Protein AF-A0A7C9DWD4-F1 (afdb_monomer_lite)

Secondary structure (DSSP, 8-state):
---------TT-----HHHHHHHHTT-S---EEE-HHHHHH-EETTEEEEEETTEEEE-GGGTTT-TT-HHHHHHHTTSB-HHHHHHHT--HHHHHHHHHTEEEEE-TTTS---------------TT---HHHHHHHHHHHHHHHHHHHHHHHHHHHT--

Sequence (161 aa):
FFKAKRWDLTTQKRWDLNLIFVRFNQMGSEKKVFTLAEVSEHNSSKDCWLVISGKVYNVTKFLEDHPGGDEVLLSATGKDATDDFEDVGHSSTARAMMDEMYVGDIDTGTIPAKKEYKPPQQPHYNQDKTPEFIIKVLQFLVPLLILGLAVGVRFYTKKSE

InterPro domains:
  IPR001199 Cytochrome b5-like heme/steroid binding domain [PF00173] (35-106)
  IPR001199 Cytochrome b5-like heme/steroid binding domain [PR00363] (56-66)
  IPR001199 Cytochrome b5-like heme/steroid binding domain [PR00363] (66-80)
  IPR001199 Cytochrome b5-like heme/steroid binding domain [PR00363] (81-88)
  IPR001199 Cytochrome b5-like heme/steroid binding domain [PR00363] (94-106)
  IPR001199 Cytochrome b5-like heme/steroid binding domain [PS50255] (31-107)
  IPR001199 Cytochrome b5-like heme/steroid binding domain [SM01117] (34-107)
  IPR018506 Cytochrome b5, heme-binding site [PS00191] (62-69)
  IPR036400 Cytochrome b5-like heme/steroid binding domain superfamily [G3DSA:3.10.120.10] (24-110)
  IPR036400 Cytochrome b5-like heme/steroid binding domain superfamily [SSF55856] (29-114)
  IPR050668 Cytochrome b5 [PTHR19359] (27-156)

Radius of gyration: 35.28 Å; chains: 1; bounding box: 75×32×133 Å

Structure (mmCIF, N/CA/C/O backbone):
data_AF-A0A7C9DWD4-F1
#
_entry.id   AF-A0A7C9DWD4-F1
#
loop_
_atom_site.group_PDB
_atom_site.id
_atom_site.type_symbol
_atom_site.label_atom_id
_atom_site.label_alt_id
_atom_site.label_comp_id
_atom_site.label_asym_id
_atom_site.label_entity_id
_atom_site.label_seq_id
_atom_site.pdbx_PDB_ins_code
_atom_site.Cartn_x
_atom_site.Cartn_y
_atom_site.Cartn_z
_atom_site.occupancy
_atom_site.B_iso_or_equiv
_atom_site.auth_seq_id
_atom_site.auth_comp_id
_atom_site.auth_asym_id
_atom_site.auth_atom_id
_atom_site.pdbx_PDB_model_num
ATOM 1 N N . PHE A 1 1 ? -19.037 -9.162 79.940 1.00 41.00 1 PHE A N 1
ATOM 2 C CA . PHE A 1 1 ? -20.038 -9.994 79.241 1.00 41.00 1 PHE A CA 1
ATOM 3 C C . PHE A 1 1 ? -20.117 -9.564 77.780 1.00 41.00 1 PHE A C 1
ATOM 5 O O . PHE A 1 1 ? -20.740 -8.559 77.466 1.00 41.00 1 PHE A O 1
ATOM 12 N N . PHE A 1 2 ? -19.400 -10.276 76.906 1.00 3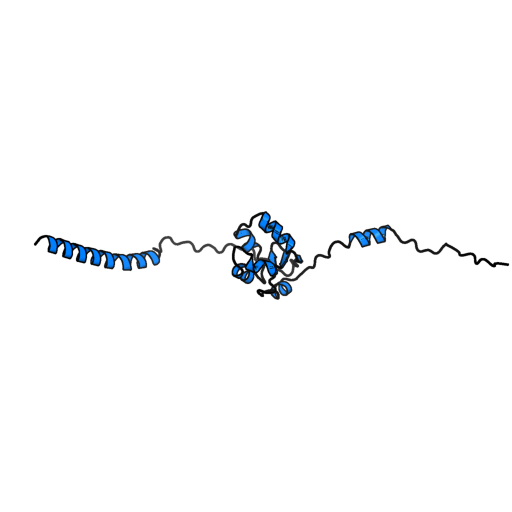9.19 2 PHE A N 1
ATOM 13 C CA . PHE A 1 2 ? -19.363 -10.045 75.459 1.00 39.19 2 PHE A CA 1
ATOM 14 C C . PHE A 1 2 ? -20.615 -10.643 74.808 1.00 39.19 2 PHE A C 1
ATOM 16 O O . PHE A 1 2 ? -20.867 -11.838 74.938 1.00 39.19 2 PHE A O 1
ATOM 23 N N . LYS A 1 3 ? -21.401 -9.826 74.104 1.00 43.50 3 LYS A N 1
ATOM 24 C CA . LYS A 1 3 ? -22.557 -10.289 73.327 1.00 43.50 3 LYS A CA 1
ATOM 25 C C . LYS A 1 3 ? -22.103 -10.478 71.878 1.00 43.50 3 LYS A C 1
ATOM 27 O O . LYS A 1 3 ? -22.075 -9.528 71.102 1.00 43.50 3 LYS A O 1
ATOM 32 N N . ALA A 1 4 ? -21.675 -11.692 71.539 1.00 42.56 4 ALA A N 1
ATOM 33 C CA . ALA A 1 4 ? -21.287 -12.048 70.179 1.00 42.56 4 ALA A CA 1
ATOM 34 C C . ALA A 1 4 ? -22.533 -12.087 69.276 1.00 42.56 4 ALA A C 1
ATOM 36 O O . ALA A 1 4 ? -23.439 -12.898 69.478 1.00 42.56 4 ALA A O 1
ATOM 37 N N . LYS A 1 5 ? -22.586 -11.188 68.285 1.00 46.47 5 LYS A N 1
ATOM 38 C CA . LYS A 1 5 ? -23.544 -11.246 67.174 1.00 46.47 5 LYS A CA 1
ATOM 39 C C . LYS A 1 5 ? -23.227 -12.475 66.326 1.00 46.47 5 LYS A C 1
ATOM 41 O O . LYS A 1 5 ? -22.147 -12.578 65.750 1.00 46.47 5 LYS A O 1
ATOM 46 N N . ARG A 1 6 ? -24.188 -13.392 66.263 1.00 48.66 6 ARG A N 1
ATOM 47 C CA . ARG A 1 6 ? -24.199 -14.545 65.367 1.00 48.66 6 ARG A CA 1
ATOM 48 C C . ARG A 1 6 ? -24.393 -14.036 63.937 1.00 48.66 6 ARG A C 1
ATOM 50 O O . ARG A 1 6 ? -25.455 -13.515 63.616 1.00 48.66 6 ARG A O 1
ATOM 57 N N . TRP A 1 7 ? -23.347 -14.133 63.125 1.00 45.28 7 TRP A N 1
ATOM 58 C CA . TRP A 1 7 ? -23.410 -13.875 61.690 1.00 45.28 7 TRP A CA 1
ATOM 59 C C . TRP A 1 7 ? -23.957 -15.122 60.992 1.00 45.28 7 TRP A C 1
ATOM 61 O O . TRP A 1 7 ? -23.392 -16.206 61.119 1.00 45.28 7 TRP A O 1
ATOM 71 N N . ASP A 1 8 ? -25.090 -14.964 60.317 1.00 54.19 8 ASP A N 1
ATOM 72 C CA . ASP A 1 8 ? -25.665 -15.955 59.413 1.00 54.19 8 ASP A CA 1
ATOM 73 C C . ASP A 1 8 ? -24.912 -15.906 58.074 1.00 54.19 8 ASP A C 1
ATOM 75 O O . ASP A 1 8 ? -24.761 -14.842 57.473 1.00 54.19 8 ASP A O 1
ATOM 79 N N . LEU A 1 9 ? -24.395 -17.054 57.637 1.00 48.44 9 LEU A N 1
ATOM 80 C CA . LEU A 1 9 ? -23.549 -17.206 56.449 1.00 48.44 9 LEU A CA 1
ATOM 81 C C . LEU A 1 9 ? -24.324 -17.682 55.210 1.00 48.44 9 LEU A C 1
ATOM 83 O O . LEU A 1 9 ? -23.711 -18.046 54.210 1.00 48.44 9 LEU A O 1
ATOM 87 N N . THR A 1 10 ? -25.657 -17.672 55.211 1.00 55.41 10 THR A N 1
ATOM 88 C CA . THR A 1 10 ? -26.432 -18.250 54.096 1.00 55.41 10 THR A CA 1
ATOM 89 C C . THR A 1 10 ? -26.710 -17.314 52.912 1.00 55.41 10 THR A C 1
ATOM 91 O O . THR A 1 10 ? -27.447 -17.688 52.005 1.00 55.41 10 THR A O 1
ATOM 94 N N . THR A 1 11 ? -26.072 -16.137 52.825 1.00 55.03 11 THR A N 1
ATOM 95 C CA . THR A 1 11 ? -26.252 -15.227 51.665 1.00 55.03 11 THR A CA 1
ATOM 96 C C . THR A 1 11 ? -24.950 -14.718 51.044 1.00 55.03 11 THR A C 1
ATOM 98 O O . THR A 1 11 ? -24.886 -13.600 50.532 1.00 55.03 11 THR A O 1
ATOM 101 N N . GLN A 1 12 ? -23.886 -15.523 51.042 1.00 47.56 12 GLN A N 1
ATOM 102 C CA . GLN A 1 12 ? -22.724 -15.207 50.213 1.00 47.56 12 GLN A CA 1
ATOM 103 C C . GLN A 1 12 ? -22.960 -15.763 48.809 1.00 47.56 12 GLN A C 1
ATOM 105 O O . GLN A 1 12 ? -22.852 -16.965 48.575 1.00 47.56 12 GLN A O 1
ATOM 110 N N . LYS A 1 13 ? -23.345 -14.856 47.897 1.00 54.28 13 LYS A N 1
ATOM 111 C CA . LYS A 1 13 ? -23.422 -15.072 46.448 1.00 54.28 13 LYS A CA 1
ATOM 112 C C . LYS A 1 13 ? -22.323 -16.039 46.018 1.00 54.28 13 LYS A C 1
ATOM 114 O O . LYS A 1 13 ? -21.138 -15.736 46.134 1.00 54.28 13 LYS A O 1
ATOM 119 N N . ARG A 1 14 ? -22.745 -17.207 45.543 1.00 46.66 14 ARG A N 1
ATOM 120 C CA . ARG A 1 14 ? -21.896 -18.196 44.893 1.00 46.66 14 ARG A CA 1
ATOM 121 C C . ARG A 1 14 ? -21.362 -17.550 43.621 1.00 46.66 14 ARG A C 1
ATOM 123 O O . ARG A 1 14 ? -22.066 -17.471 42.622 1.00 46.66 14 ARG A O 1
ATOM 130 N N . TRP A 1 15 ? -20.162 -16.986 43.711 1.00 50.50 15 TRP A N 1
ATOM 131 C CA . TRP A 1 15 ? -19.422 -16.488 42.562 1.00 50.50 15 TRP A CA 1
ATOM 132 C C . TRP A 1 15 ? -19.118 -17.696 41.687 1.00 50.50 15 TRP A C 1
ATOM 134 O O . TRP A 1 15 ? -18.343 -18.571 42.067 1.00 50.50 15 TRP A O 1
ATOM 144 N N . ASP A 1 16 ? -19.832 -17.795 40.573 1.00 60.41 16 ASP A N 1
ATOM 145 C CA . ASP A 1 16 ? -19.692 -18.892 39.634 1.00 60.41 16 ASP A CA 1
ATOM 146 C C . ASP A 1 16 ? -18.300 -18.794 38.992 1.00 60.41 16 ASP A C 1
ATOM 148 O O . ASP A 1 16 ? -18.035 -17.920 38.165 1.00 60.41 16 ASP A O 1
ATOM 152 N N . LEU A 1 17 ? -17.369 -19.637 39.443 1.00 56.06 17 LEU A N 1
ATOM 153 C CA . LEU A 1 17 ? -15.973 -19.638 38.991 1.00 56.06 17 LEU A CA 1
ATOM 154 C C . LEU A 1 17 ? -15.863 -19.918 37.482 1.00 56.06 17 LEU A C 1
ATOM 156 O O . LEU A 1 17 ? -14.909 -19.471 36.849 1.00 56.06 17 LEU A O 1
ATOM 160 N N . ASN A 1 18 ? -16.878 -20.557 36.888 1.00 55.31 18 ASN A N 1
ATOM 161 C CA . ASN A 1 18 ? -16.993 -20.709 35.439 1.00 55.31 18 ASN A CA 1
ATOM 162 C C . ASN A 1 18 ? -17.228 -19.367 34.732 1.00 55.31 18 ASN A C 1
ATOM 164 O O . ASN A 1 18 ? -16.691 -19.143 33.653 1.00 55.31 18 ASN A O 1
ATOM 168 N N . LEU A 1 19 ? -17.960 -18.435 35.347 1.00 54.97 19 LEU A N 1
ATOM 169 C CA . LEU A 1 19 ? -18.219 -17.110 34.777 1.00 54.97 19 LEU A CA 1
ATOM 170 C C . LEU A 1 19 ? -16.971 -16.212 34.822 1.00 54.97 19 LEU A C 1
ATOM 172 O O . LEU A 1 19 ? -16.765 -15.385 33.934 1.00 54.97 19 LEU A O 1
ATOM 176 N N . ILE A 1 20 ? -16.119 -16.391 35.836 1.00 55.75 20 ILE A N 1
ATOM 177 C CA . ILE A 1 20 ? -14.833 -15.687 35.960 1.00 55.75 20 ILE A CA 1
ATOM 178 C C . ILE A 1 20 ? -13.811 -16.260 34.968 1.00 55.75 20 ILE A C 1
ATOM 180 O O . ILE A 1 20 ? -13.104 -15.489 34.324 1.00 55.75 20 ILE A O 1
ATOM 184 N N . PHE A 1 21 ? -13.776 -17.583 34.775 1.00 53.66 21 PHE A N 1
ATOM 185 C CA . PHE A 1 21 ? -12.896 -18.232 33.796 1.00 53.66 21 PHE A CA 1
ATOM 186 C C . PHE A 1 21 ? -13.283 -17.894 32.345 1.00 53.66 21 PHE A C 1
ATOM 188 O O . PHE A 1 21 ? -12.415 -17.552 31.546 1.00 53.66 21 PHE A O 1
ATOM 195 N N . VAL A 1 22 ? -14.583 -17.874 32.017 1.00 58.09 22 VAL A N 1
ATOM 196 C CA . VAL A 1 22 ? -15.074 -17.440 30.693 1.00 58.09 22 VAL A CA 1
ATOM 197 C C . VAL A 1 22 ? -14.761 -15.959 30.436 1.00 58.09 22 VAL A C 1
ATOM 199 O O . VAL A 1 22 ? -14.352 -15.614 29.332 1.00 58.09 22 VAL A O 1
ATOM 202 N N . ARG A 1 23 ? -14.859 -15.084 31.451 1.00 53.53 23 ARG A N 1
ATOM 203 C CA . ARG A 1 23 ? -14.482 -13.664 31.313 1.00 53.53 23 ARG A CA 1
ATOM 204 C C . ARG A 1 23 ? -12.975 -13.423 31.188 1.00 53.53 23 ARG A C 1
ATOM 206 O O . ARG A 1 23 ? -12.589 -12.482 30.505 1.00 53.53 23 ARG A O 1
ATOM 213 N N . PHE A 1 24 ? -12.127 -14.245 31.806 1.00 52.34 24 PHE A N 1
ATOM 214 C CA . PHE A 1 24 ? -10.668 -14.129 31.659 1.00 52.34 24 PHE A CA 1
ATOM 215 C C . PHE A 1 24 ? -10.162 -14.652 30.308 1.00 52.34 24 PHE A C 1
ATOM 217 O O . PHE A 1 24 ? -9.199 -14.111 29.771 1.00 52.34 24 PHE A O 1
ATOM 224 N N . ASN A 1 25 ? -10.837 -15.642 29.716 1.00 48.41 25 ASN A N 1
ATOM 225 C CA . ASN A 1 25 ? -10.476 -16.167 28.393 1.00 48.41 25 ASN A CA 1
ATOM 226 C C . ASN A 1 25 ? -10.902 -15.253 27.226 1.00 48.41 25 ASN A C 1
ATOM 228 O O . ASN A 1 25 ? -10.516 -15.488 26.085 1.00 48.41 25 ASN A O 1
ATOM 232 N N . GLN A 1 26 ? -11.674 -14.200 27.511 1.00 50.59 26 GLN A N 1
ATOM 233 C CA . GLN A 1 26 ? -12.115 -13.180 26.554 1.00 50.59 26 GLN A CA 1
ATOM 234 C C . GLN A 1 26 ? -11.292 -11.883 26.671 1.00 50.59 26 GLN A C 1
ATOM 236 O O . GLN A 1 26 ? -11.745 -10.806 26.306 1.00 50.59 26 GLN A O 1
ATOM 241 N N . MET A 1 27 ? -10.074 -11.989 27.207 1.00 45.03 27 MET A N 1
ATOM 242 C CA . MET A 1 27 ? -9.078 -10.914 27.251 1.00 45.03 27 MET A CA 1
ATOM 243 C C . MET A 1 27 ? -7.919 -11.184 26.272 1.00 45.03 27 MET A C 1
ATOM 245 O O . MET A 1 27 ? -6.835 -10.625 26.407 1.00 45.03 27 MET A O 1
ATOM 249 N N . GLY A 1 28 ? -8.137 -12.059 25.281 1.00 47.72 28 GLY A N 1
ATOM 250 C CA . GLY A 1 28 ? -7.323 -12.086 24.071 1.00 47.72 28 GLY A CA 1
ATOM 251 C C . GLY A 1 28 ? -7.641 -10.827 23.279 1.00 47.72 28 GLY A C 1
ATOM 252 O O . GLY A 1 28 ? -8.812 -10.600 22.994 1.00 47.72 28 GLY A O 1
ATOM 253 N N . SER A 1 29 ? -6.618 -10.009 23.015 1.00 55.88 29 SER A N 1
ATOM 254 C CA . SER A 1 29 ? -6.655 -8.773 22.221 1.00 55.88 29 SER A CA 1
ATOM 255 C C . SER A 1 29 ? -7.898 -8.688 21.334 1.00 55.88 29 SER A C 1
ATOM 257 O O . SER A 1 29 ? -7.985 -9.427 20.348 1.00 55.88 29 SER A O 1
ATOM 259 N N . GLU A 1 30 ? -8.862 -7.828 21.678 1.00 58.75 30 GLU A N 1
ATOM 260 C CA . GLU A 1 30 ? -9.931 -7.508 20.736 1.00 58.75 30 GLU A CA 1
ATOM 261 C C . GLU A 1 30 ? -9.254 -7.018 19.460 1.00 58.75 30 GLU A C 1
ATOM 263 O O . GLU A 1 30 ? -8.608 -5.966 19.440 1.00 58.75 30 GLU A O 1
ATOM 268 N N . LYS A 1 31 ? -9.308 -7.848 18.417 1.00 67.00 31 LYS A N 1
ATOM 269 C CA . LYS A 1 31 ? -8.763 -7.493 17.119 1.00 67.00 31 LYS A CA 1
ATOM 270 C C . LYS A 1 31 ? -9.622 -6.349 16.621 1.00 67.00 31 LYS A C 1
ATOM 272 O O . LYS A 1 31 ? -10.810 -6.535 16.365 1.00 67.00 31 LYS A O 1
ATOM 277 N N . LYS A 1 32 ? -9.034 -5.157 16.567 1.00 81.88 32 LYS A N 1
ATOM 278 C CA . LYS A 1 32 ? -9.716 -3.981 16.044 1.00 81.88 32 LYS A CA 1
ATOM 279 C C . LYS A 1 32 ? -10.065 -4.263 14.590 1.00 81.88 32 LYS A C 1
ATOM 281 O O . LYS A 1 32 ? -9.192 -4.651 13.814 1.00 81.88 32 LYS A O 1
ATOM 286 N N . VAL A 1 33 ? -11.347 -4.131 14.280 1.00 86.00 33 VAL A N 1
ATOM 287 C CA . VAL A 1 33 ? -11.860 -4.233 12.920 1.00 86.00 33 VAL A CA 1
ATOM 288 C C . VAL A 1 33 ? -11.922 -2.822 12.363 1.00 86.00 33 VAL A C 1
ATOM 290 O O . VAL A 1 33 ? -12.559 -1.964 12.970 1.00 86.00 33 VAL A O 1
ATOM 293 N N . PHE A 1 34 ? -11.244 -2.592 11.246 1.00 87.12 34 PHE A N 1
ATOM 294 C CA . PHE A 1 34 ? -11.236 -1.307 10.550 1.00 87.12 34 PHE A CA 1
ATOM 295 C C . PHE A 1 34 ? -12.012 -1.410 9.244 1.00 87.12 34 PHE A C 1
ATOM 297 O O . PHE A 1 34 ? -12.101 -2.478 8.647 1.00 87.12 34 PHE A O 1
ATOM 304 N N . THR A 1 35 ? -12.555 -0.302 8.771 1.00 87.12 35 THR A N 1
ATOM 305 C CA . THR A 1 35 ? -13.155 -0.193 7.439 1.00 87.12 35 THR A CA 1
ATOM 306 C C . THR A 1 35 ? -12.132 0.314 6.426 1.00 87.12 35 THR A C 1
ATOM 308 O O . THR A 1 35 ? -11.165 0.984 6.788 1.00 87.12 35 THR A O 1
ATOM 311 N N . LEU A 1 36 ? -12.343 0.045 5.132 1.00 83.31 36 LEU A N 1
ATOM 312 C CA . LEU A 1 36 ? -11.444 0.572 4.093 1.00 83.31 36 LEU A CA 1
ATOM 313 C C . LEU A 1 36 ? -11.391 2.109 4.099 1.00 83.31 36 LEU A C 1
ATOM 315 O O . LEU A 1 36 ? -10.341 2.687 3.837 1.00 83.31 36 LEU A O 1
ATOM 319 N N . ALA A 1 37 ? -12.513 2.758 4.425 1.00 84.81 37 ALA A N 1
ATOM 320 C CA . ALA A 1 37 ? -12.591 4.210 4.536 1.00 84.81 37 ALA A CA 1
ATOM 321 C C . ALA A 1 37 ? -11.650 4.741 5.625 1.00 84.81 37 ALA A C 1
ATOM 323 O O . ALA A 1 37 ? -10.876 5.647 5.345 1.00 84.81 37 ALA A O 1
ATOM 324 N N . GLU A 1 38 ? -11.656 4.128 6.813 1.00 86.31 38 GLU A N 1
ATOM 325 C CA . GLU A 1 38 ? -10.751 4.499 7.908 1.00 86.31 38 GLU A CA 1
ATOM 326 C C . GLU A 1 38 ? -9.290 4.274 7.517 1.00 86.31 38 GLU A C 1
ATOM 328 O O . GLU A 1 38 ? -8.471 5.173 7.660 1.00 86.31 38 GLU A O 1
ATOM 333 N N . VAL A 1 39 ? -8.955 3.113 6.942 1.00 87.88 39 VAL A N 1
ATOM 334 C CA . VAL A 1 39 ? -7.576 2.832 6.507 1.00 87.88 39 VAL A CA 1
ATOM 335 C C . VAL A 1 39 ? -7.117 3.813 5.420 1.00 87.88 39 VAL A C 1
ATOM 337 O O . VAL A 1 39 ? -5.952 4.198 5.388 1.00 87.88 39 VAL A O 1
ATOM 340 N N . SER A 1 40 ? -8.025 4.267 4.553 1.00 85.69 40 SER A N 1
ATOM 341 C CA . SER A 1 40 ? -7.720 5.237 3.498 1.00 85.69 40 SER A CA 1
ATOM 342 C C . SER A 1 40 ? -7.412 6.647 4.010 1.00 85.69 40 SER A C 1
ATOM 344 O O . SER A 1 40 ? -6.844 7.434 3.249 1.00 85.69 40 SER A O 1
ATOM 346 N N . GLU A 1 41 ? -7.764 6.984 5.252 1.00 88.75 41 GLU A N 1
ATOM 347 C CA . GLU A 1 41 ? -7.353 8.247 5.879 1.00 88.75 41 GLU A CA 1
ATOM 348 C C . GLU A 1 41 ? -5.860 8.232 6.255 1.00 88.75 41 GLU A C 1
ATOM 350 O O . GLU A 1 41 ? -5.221 9.283 6.321 1.00 88.75 41 GLU A O 1
ATOM 355 N N . HIS A 1 42 ? -5.274 7.043 6.414 1.00 87.81 42 HIS A N 1
ATOM 356 C CA . HIS A 1 42 ? -3.870 6.824 6.764 1.00 87.81 42 HIS A CA 1
ATOM 357 C C . HIS A 1 42 ? -2.992 6.669 5.509 1.00 87.81 42 HIS A C 1
ATOM 359 O O . HIS A 1 42 ? -2.425 5.607 5.237 1.00 87.81 42 HIS A O 1
ATOM 365 N N . ASN A 1 43 ? -2.898 7.743 4.717 1.00 86.06 43 ASN A N 1
ATOM 366 C CA . ASN A 1 43 ? -2.216 7.766 3.414 1.00 86.06 43 ASN A CA 1
ATOM 367 C C . ASN A 1 43 ? -0.962 8.661 3.361 1.00 86.06 43 ASN A C 1
ATOM 369 O O . ASN A 1 43 ? -0.528 9.076 2.286 1.00 86.06 43 ASN A O 1
ATOM 373 N N . SER A 1 44 ? -0.384 8.999 4.514 1.00 85.75 44 SER A N 1
ATOM 374 C CA . SER A 1 44 ? 0.720 9.959 4.602 1.00 85.75 44 SER A CA 1
ATOM 375 C C . SER A 1 44 ? 2.040 9.283 4.966 1.00 85.75 44 SER A C 1
ATOM 377 O O . SER A 1 44 ? 2.058 8.265 5.650 1.00 85.75 44 SER A O 1
ATOM 379 N N . SER A 1 45 ? 3.179 9.888 4.621 1.00 84.50 45 SER A N 1
ATOM 380 C CA . SER A 1 45 ? 4.503 9.342 4.980 1.00 84.50 45 SER A CA 1
ATOM 381 C C . SER A 1 45 ? 4.748 9.238 6.494 1.00 84.50 45 SER A C 1
ATOM 383 O O . SER A 1 45 ? 5.687 8.583 6.925 1.00 84.50 45 SER A O 1
ATOM 385 N N . LYS A 1 46 ? 3.933 9.905 7.322 1.00 85.88 46 LYS A N 1
ATOM 386 C CA . LYS A 1 46 ? 4.010 9.843 8.792 1.00 85.88 46 LYS A CA 1
ATOM 387 C C . LYS A 1 46 ? 2.934 8.957 9.415 1.00 85.88 46 LYS A C 1
ATOM 389 O O . LYS A 1 46 ? 2.946 8.780 10.629 1.00 85.88 46 LYS A O 1
ATOM 394 N N . ASP A 1 47 ? 2.008 8.461 8.603 1.00 88.62 47 ASP A N 1
ATOM 395 C CA . ASP A 1 47 ? 0.902 7.609 9.012 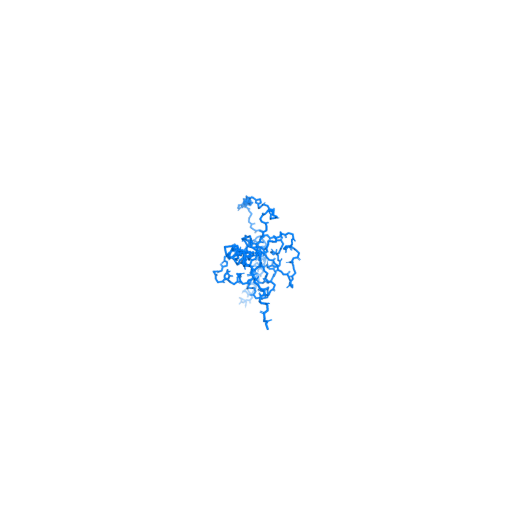1.00 88.62 47 ASP A CA 1
ATOM 396 C C . ASP A 1 47 ? 0.375 6.878 7.772 1.00 88.62 47 ASP A C 1
ATOM 398 O O . ASP A 1 47 ? -0.492 7.385 7.054 1.00 88.62 47 ASP A O 1
ATOM 402 N N . CYS A 1 48 ? 1.013 5.745 7.475 1.00 90.19 48 CYS A N 1
ATOM 403 C CA . CYS A 1 48 ? 0.811 4.946 6.272 1.00 90.19 48 CYS A CA 1
ATOM 404 C C . CYS A 1 48 ? 0.355 3.544 6.660 1.00 90.19 48 CYS A C 1
ATOM 406 O O . CYS A 1 48 ? 1.096 2.793 7.312 1.00 90.19 48 CYS A O 1
ATOM 408 N N . TRP A 1 49 ? -0.883 3.213 6.299 1.00 93.00 49 TRP A N 1
ATOM 409 C CA . TRP A 1 49 ? -1.468 1.907 6.568 1.00 93.00 49 TRP A CA 1
ATOM 410 C C . TRP A 1 49 ? -1.770 1.176 5.267 1.00 93.00 49 TRP A C 1
ATOM 412 O O . TRP A 1 49 ? -2.205 1.764 4.276 1.00 93.00 49 TRP A O 1
ATOM 422 N N . LEU A 1 50 ? -1.559 -0.135 5.295 1.00 91.06 50 LEU A N 1
ATOM 423 C CA . LEU A 1 50 ? -1.778 -1.019 4.161 1.00 91.06 50 LEU A CA 1
ATOM 424 C C . LEU A 1 50 ? -2.724 -2.145 4.529 1.00 91.06 50 LEU A C 1
ATOM 426 O O . LEU A 1 50 ? -2.695 -2.666 5.644 1.00 91.06 50 LEU A O 1
ATOM 430 N N . VAL A 1 51 ? -3.536 -2.534 3.553 1.00 90.94 51 VAL A N 1
ATOM 431 C CA . VAL A 1 51 ? -4.396 -3.706 3.647 1.00 90.94 51 VAL A CA 1
ATOM 432 C C . VAL A 1 51 ? -3.775 -4.819 2.820 1.00 90.94 51 VAL A C 1
ATOM 434 O O . VAL A 1 51 ? -3.610 -4.663 1.614 1.00 90.94 51 VAL A O 1
ATOM 437 N N . ILE A 1 52 ? -3.424 -5.933 3.459 1.00 89.81 52 ILE A N 1
ATOM 438 C CA . ILE A 1 52 ? -2.868 -7.118 2.794 1.00 89.81 52 ILE A CA 1
ATOM 439 C C . ILE A 1 52 ? -3.577 -8.351 3.353 1.00 89.81 52 ILE A C 1
ATOM 441 O O . ILE A 1 52 ? -3.662 -8.545 4.561 1.00 89.81 52 ILE A O 1
ATOM 445 N N . SER A 1 53 ? -4.111 -9.197 2.478 1.00 86.75 53 SER A N 1
ATOM 446 C CA . SER A 1 53 ? -4.846 -10.426 2.800 1.00 86.75 53 SER A CA 1
ATOM 447 C C . SER A 1 53 ? -5.941 -10.241 3.860 1.00 86.75 53 SER A C 1
ATOM 449 O O . SER A 1 53 ? -6.110 -11.074 4.752 1.00 86.75 53 SER A O 1
ATOM 451 N N . GLY A 1 54 ? -6.682 -9.130 3.792 1.00 85.44 54 GLY A N 1
ATOM 452 C CA . GLY A 1 54 ? -7.743 -8.824 4.759 1.00 85.44 54 GLY A CA 1
ATOM 453 C C . GLY A 1 54 ? -7.239 -8.396 6.145 1.00 85.44 54 GLY A C 1
ATOM 454 O O . GLY A 1 54 ? -8.000 -8.418 7.113 1.00 85.44 54 GLY A O 1
ATOM 455 N N . LYS A 1 55 ? -5.975 -7.979 6.249 1.00 90.19 55 LYS A N 1
ATOM 456 C CA . LYS A 1 55 ? -5.345 -7.479 7.475 1.00 90.19 55 LYS A CA 1
ATOM 457 C C . LYS A 1 55 ? -4.802 -6.079 7.274 1.00 90.19 55 LYS A C 1
ATOM 459 O O . LYS A 1 55 ? -4.371 -5.742 6.178 1.00 90.19 55 LYS A O 1
ATOM 464 N N . VAL A 1 56 ? -4.823 -5.287 8.338 1.00 91.19 56 VAL A N 1
ATOM 465 C CA . VAL A 1 56 ? -4.343 -3.906 8.360 1.00 91.19 56 VAL A CA 1
ATOM 466 C C . VAL A 1 56 ? -2.981 -3.854 9.035 1.00 91.19 56 VAL A C 1
ATOM 468 O O . VAL A 1 56 ? -2.821 -4.307 10.173 1.00 91.19 56 VAL A O 1
ATOM 471 N N . TYR A 1 57 ? -2.018 -3.258 8.341 1.00 91.88 57 TYR A N 1
ATOM 472 C CA . TYR A 1 57 ? -0.634 -3.129 8.773 1.00 91.88 57 TYR A CA 1
ATOM 473 C C . TYR A 1 57 ? -0.212 -1.665 8.788 1.00 91.88 57 TYR A C 1
ATOM 475 O O . TYR A 1 57 ? -0.435 -0.945 7.818 1.00 91.88 57 TYR A O 1
ATOM 483 N N . ASN A 1 58 ? 0.431 -1.232 9.869 1.00 92.69 58 ASN A N 1
ATOM 484 C CA . ASN A 1 58 ? 1.021 0.098 9.959 1.00 92.69 58 ASN A CA 1
ATOM 485 C C . ASN A 1 58 ? 2.490 0.027 9.538 1.00 92.69 58 ASN A C 1
ATOM 487 O O . ASN A 1 58 ? 3.351 -0.382 10.316 1.00 92.69 58 ASN A O 1
ATOM 491 N N . VAL A 1 59 ? 2.766 0.467 8.313 1.00 91.50 59 VAL A N 1
ATOM 492 C CA . VAL A 1 59 ? 4.104 0.429 7.708 1.00 91.50 59 VAL A CA 1
ATOM 493 C C . VAL A 1 59 ? 4.856 1.749 7.844 1.00 91.50 59 VAL A C 1
ATOM 495 O O . VAL A 1 59 ? 5.943 1.887 7.300 1.00 91.50 59 VAL A O 1
ATOM 498 N N . THR A 1 60 ? 4.330 2.714 8.603 1.00 90.25 60 THR A N 1
ATOM 499 C CA . THR A 1 60 ? 4.914 4.059 8.764 1.00 90.25 60 THR A CA 1
ATOM 500 C C . THR A 1 60 ? 6.405 4.029 9.095 1.00 90.25 60 THR A C 1
ATOM 502 O O . THR A 1 60 ? 7.186 4.777 8.522 1.00 90.25 60 THR A O 1
ATOM 505 N N . LYS A 1 61 ? 6.815 3.152 10.019 1.00 88.94 61 LYS A N 1
ATOM 506 C CA . LYS A 1 61 ? 8.221 3.031 10.436 1.00 88.94 61 LYS A CA 1
ATOM 507 C C . LYS A 1 61 ? 9.094 2.303 9.417 1.00 88.94 61 LYS A C 1
ATOM 509 O O . LYS A 1 61 ? 10.305 2.411 9.489 1.00 88.94 61 LYS A O 1
ATOM 514 N N . PHE A 1 62 ? 8.473 1.549 8.518 1.00 88.31 62 PHE A N 1
ATOM 515 C CA . PHE A 1 62 ? 9.140 0.701 7.540 1.00 88.31 62 PHE A CA 1
ATOM 516 C C . PHE A 1 62 ? 9.234 1.355 6.155 1.00 88.31 62 PHE A C 1
ATOM 518 O O . PHE A 1 62 ? 9.873 0.801 5.270 1.00 88.31 62 PHE A O 1
ATOM 525 N N . LEU A 1 63 ? 8.638 2.537 5.954 1.00 87.00 63 LEU A N 1
ATOM 526 C CA . LEU A 1 63 ? 8.671 3.249 4.671 1.00 87.00 63 LEU A CA 1
ATOM 527 C C . LEU A 1 63 ? 10.102 3.457 4.152 1.00 87.00 63 LEU A C 1
ATOM 529 O O . LEU A 1 63 ? 10.377 3.148 2.998 1.00 87.00 63 LEU A O 1
ATOM 533 N N . GLU A 1 64 ? 11.010 3.928 5.011 1.00 86.31 64 GLU A N 1
ATOM 534 C CA . GLU A 1 64 ? 12.410 4.199 4.647 1.00 86.31 64 GLU A CA 1
ATOM 535 C C . GLU A 1 64 ? 13.264 2.923 4.564 1.00 86.31 64 GLU A C 1
ATOM 537 O O . GLU A 1 64 ? 14.241 2.874 3.818 1.00 86.31 64 GLU A O 1
ATOM 542 N N . ASP A 1 65 ? 12.875 1.879 5.299 1.00 86.88 65 ASP A N 1
ATOM 543 C CA . ASP A 1 65 ? 13.580 0.593 5.348 1.00 86.88 65 ASP A CA 1
ATOM 544 C C . ASP A 1 65 ? 13.110 -0.381 4.253 1.00 86.88 65 ASP A C 1
ATOM 546 O O . ASP A 1 65 ? 13.678 -1.467 4.093 1.00 86.88 65 ASP A O 1
ATOM 550 N N . HIS A 1 66 ? 12.079 -0.014 3.484 1.00 87.81 66 HIS A N 1
ATOM 551 C CA . HIS A 1 66 ? 11.524 -0.860 2.441 1.00 87.81 66 HIS A CA 1
ATOM 552 C C . HIS A 1 66 ? 12.465 -0.933 1.225 1.00 87.81 66 HIS A C 1
ATOM 554 O O . HIS A 1 66 ? 12.667 0.072 0.540 1.00 87.81 66 HIS A O 1
ATOM 560 N N . PRO A 1 67 ? 12.986 -2.124 0.855 1.00 86.62 67 PRO A N 1
ATOM 561 C CA . PRO A 1 67 ? 13.917 -2.256 -0.270 1.00 86.62 67 PRO A CA 1
ATOM 562 C C . PRO A 1 67 ? 13.337 -1.846 -1.633 1.00 86.62 67 PRO A C 1
ATOM 564 O O . PRO A 1 67 ? 14.097 -1.578 -2.561 1.00 86.62 67 PRO A O 1
ATOM 567 N N . GLY A 1 68 ? 12.006 -1.815 -1.768 1.00 83.00 68 GLY A N 1
ATOM 568 C CA . GLY A 1 68 ? 11.303 -1.354 -2.970 1.00 83.00 68 GLY A CA 1
ATOM 569 C C . GLY A 1 68 ? 11.038 0.156 -3.018 1.00 83.00 68 GLY A C 1
ATOM 570 O O . GLY A 1 68 ? 10.465 0.624 -4.000 1.00 83.00 68 GLY A O 1
ATOM 571 N N . GLY A 1 69 ? 11.439 0.907 -1.986 1.00 87.62 69 GLY A N 1
ATOM 572 C CA . GLY A 1 69 ? 11.153 2.334 -1.821 1.00 87.62 69 GLY A CA 1
ATOM 573 C C . GLY A 1 69 ? 9.821 2.619 -1.116 1.00 87.62 69 GLY A C 1
ATOM 574 O O . GLY A 1 69 ? 8.943 1.761 -1.022 1.00 87.62 69 GLY A O 1
ATOM 575 N N . ASP A 1 70 ? 9.660 3.840 -0.623 1.00 86.31 70 ASP A N 1
ATOM 576 C CA . ASP A 1 70 ? 8.455 4.331 0.056 1.00 86.31 70 ASP A CA 1
ATOM 577 C C . ASP A 1 70 ? 7.307 4.632 -0.921 1.00 86.31 70 ASP A C 1
ATOM 579 O O . ASP A 1 70 ? 6.147 4.364 -0.612 1.00 86.31 70 ASP A O 1
ATOM 583 N N . GLU A 1 71 ? 7.627 5.109 -2.126 1.00 86.06 71 GLU A N 1
ATOM 584 C CA . GLU A 1 71 ? 6.670 5.434 -3.195 1.00 86.06 71 GLU A CA 1
ATOM 585 C C . GLU A 1 71 ? 5.689 4.290 -3.493 1.00 86.06 71 GLU A C 1
ATOM 587 O O . GLU A 1 71 ? 4.482 4.508 -3.631 1.00 86.06 71 GLU A O 1
ATOM 592 N N . VAL A 1 72 ? 6.180 3.047 -3.550 1.00 87.75 72 VAL A N 1
ATOM 593 C CA . VAL A 1 72 ? 5.323 1.886 -3.834 1.00 87.75 72 VAL A CA 1
ATOM 594 C C . VAL A 1 72 ? 4.354 1.605 -2.686 1.00 87.75 72 VAL A C 1
ATOM 596 O O . VAL A 1 72 ? 3.195 1.287 -2.944 1.00 87.75 72 VAL A O 1
ATOM 599 N N . LEU A 1 73 ? 4.777 1.814 -1.436 1.00 88.31 73 LEU A N 1
ATOM 600 C CA . LEU A 1 73 ? 3.920 1.659 -0.260 1.00 88.31 73 LEU A CA 1
ATOM 601 C C . LEU A 1 73 ? 2.879 2.782 -0.200 1.00 88.31 73 LEU A C 1
ATOM 603 O O . LEU A 1 73 ? 1.700 2.510 -0.008 1.00 88.31 73 LEU A O 1
ATOM 607 N N . LEU A 1 74 ? 3.277 4.031 -0.455 1.00 88.44 74 LEU A N 1
ATOM 608 C CA . LEU A 1 74 ? 2.360 5.175 -0.503 1.00 88.44 74 LEU A CA 1
ATOM 609 C C . LEU A 1 74 ? 1.302 5.009 -1.600 1.00 88.44 74 LEU A C 1
ATOM 611 O O . LEU A 1 74 ? 0.120 5.248 -1.357 1.00 88.44 74 LEU A O 1
ATOM 615 N N . SER A 1 75 ? 1.695 4.520 -2.780 1.00 86.44 75 SER A N 1
ATOM 616 C CA . SER A 1 75 ? 0.767 4.240 -3.885 1.00 86.44 75 SER A CA 1
ATOM 617 C C . SER A 1 75 ? -0.224 3.107 -3.587 1.00 86.44 75 SER A C 1
ATOM 619 O O . SER A 1 75 ? -1.273 3.012 -4.230 1.00 86.44 75 SER A O 1
ATOM 621 N N . ALA A 1 76 ? 0.116 2.242 -2.628 1.00 86.75 76 ALA A N 1
ATOM 622 C CA . ALA A 1 76 ? -0.686 1.108 -2.195 1.00 86.75 76 ALA A CA 1
ATOM 623 C C . ALA A 1 76 ? -1.676 1.457 -1.067 1.00 86.75 76 ALA A C 1
ATOM 625 O O . ALA A 1 76 ? -2.559 0.655 -0.763 1.00 86.75 76 ALA A O 1
ATOM 626 N N . THR A 1 77 ? -1.573 2.653 -0.478 1.00 86.75 77 THR A N 1
ATOM 627 C CA . THR A 1 77 ? -2.497 3.121 0.567 1.00 86.75 77 THR A CA 1
ATOM 628 C C . THR A 1 77 ? -3.928 3.291 0.051 1.00 86.75 77 THR A C 1
ATOM 630 O O . THR A 1 77 ? -4.172 3.529 -1.133 1.00 86.75 77 THR A O 1
ATOM 633 N N . GLY A 1 78 ? -4.908 3.137 0.948 1.00 80.00 78 GLY A N 1
ATOM 634 C CA . GLY A 1 78 ? -6.333 3.334 0.644 1.00 80.00 78 GLY A CA 1
ATOM 635 C C . GLY A 1 78 ? -6.981 2.291 -0.276 1.00 80.00 78 GLY A C 1
ATOM 636 O O . GLY A 1 78 ? -8.162 2.412 -0.603 1.00 80.00 78 GLY A O 1
ATOM 637 N N . LYS A 1 79 ? -6.251 1.245 -0.671 1.00 85.12 79 LYS A N 1
ATOM 638 C CA . LYS A 1 79 ? -6.769 0.094 -1.421 1.00 85.12 79 LYS A CA 1
ATOM 639 C C . LYS A 1 79 ? -6.261 -1.217 -0.823 1.00 85.12 79 LYS A C 1
ATOM 641 O O . LYS A 1 79 ? -5.403 -1.234 0.056 1.00 85.12 79 LYS A O 1
ATOM 646 N N . ASP A 1 80 ? -6.815 -2.319 -1.313 1.00 88.06 80 ASP A N 1
ATOM 647 C CA . ASP A 1 80 ? -6.290 -3.648 -1.025 1.00 88.06 80 ASP A CA 1
ATOM 648 C C . ASP A 1 80 ? -5.004 -3.881 -1.834 1.00 88.06 80 ASP A C 1
ATOM 650 O O . ASP A 1 80 ? -5.039 -3.946 -3.063 1.00 88.06 80 ASP A O 1
ATOM 654 N N . ALA A 1 81 ? -3.876 -3.976 -1.132 1.00 89.38 81 ALA A N 1
ATOM 655 C CA . ALA A 1 81 ? -2.543 -4.178 -1.688 1.00 89.38 81 ALA A CA 1
ATOM 656 C C . ALA A 1 81 ? -2.148 -5.665 -1.747 1.00 89.38 81 ALA A C 1
ATOM 658 O O . ALA A 1 81 ? -0.988 -5.984 -1.999 1.00 89.38 81 ALA A O 1
ATOM 659 N N . THR A 1 82 ? -3.089 -6.589 -1.511 1.00 88.75 82 THR A N 1
ATOM 660 C CA . THR A 1 82 ? -2.830 -8.038 -1.554 1.00 88.75 82 THR A CA 1
ATOM 661 C C . THR A 1 82 ? -2.232 -8.482 -2.885 1.00 88.75 82 THR A C 1
ATOM 663 O O . THR A 1 82 ? -1.244 -9.211 -2.894 1.00 88.75 82 THR A O 1
ATOM 666 N N . ASP A 1 83 ? -2.811 -8.032 -3.999 1.00 86.38 83 ASP A N 1
ATOM 667 C CA . ASP A 1 83 ? -2.352 -8.415 -5.337 1.00 86.38 83 ASP A CA 1
ATOM 668 C C . ASP A 1 83 ? -0.932 -7.879 -5.601 1.00 86.38 83 ASP A C 1
ATOM 670 O O . ASP A 1 83 ? -0.063 -8.636 -6.028 1.00 86.38 83 ASP A O 1
ATOM 674 N N . ASP A 1 84 ? -0.683 -6.607 -5.263 1.00 87.19 84 ASP A N 1
ATOM 675 C CA . ASP A 1 84 ? 0.623 -5.952 -5.415 1.00 87.19 84 ASP A CA 1
ATOM 676 C C . ASP A 1 84 ? 1.700 -6.654 -4.554 1.00 87.19 84 ASP A C 1
ATOM 678 O O . ASP A 1 84 ? 2.841 -6.835 -4.980 1.00 87.19 84 ASP A O 1
ATOM 682 N N . PHE A 1 85 ? 1.341 -7.103 -3.346 1.00 87.88 85 PHE A N 1
ATOM 683 C CA . PHE A 1 85 ? 2.250 -7.799 -2.432 1.00 87.88 85 PHE A CA 1
ATOM 684 C C . PHE A 1 85 ? 2.623 -9.214 -2.907 1.00 87.88 85 PHE A C 1
ATOM 686 O O . PHE A 1 85 ? 3.783 -9.627 -2.769 1.00 87.88 85 PHE A O 1
ATOM 693 N N . GLU A 1 86 ? 1.651 -9.959 -3.443 1.00 87.62 86 GLU A N 1
ATOM 694 C CA . GLU A 1 86 ? 1.847 -11.327 -3.931 1.00 87.62 86 GLU A CA 1
ATOM 695 C C . GLU A 1 86 ? 2.580 -11.369 -5.281 1.00 87.62 86 GLU A C 1
ATOM 697 O O . GLU A 1 86 ? 3.429 -12.242 -5.464 1.00 87.62 86 GLU A O 1
ATOM 702 N N . ASP A 1 87 ? 2.340 -10.409 -6.184 1.00 86.00 87 ASP A N 1
ATOM 703 C CA . ASP A 1 87 ? 3.008 -10.329 -7.498 1.00 86.00 87 ASP A CA 1
ATOM 704 C C . ASP A 1 87 ? 4.527 -10.112 -7.373 1.00 86.00 87 ASP A C 1
ATOM 706 O O . ASP A 1 87 ? 5.320 -10.695 -8.113 1.00 86.00 87 ASP A O 1
ATOM 710 N N . VAL A 1 88 ? 4.957 -9.344 -6.365 1.00 87.12 88 VAL A N 1
ATOM 711 C CA . VAL A 1 88 ? 6.384 -9.117 -6.072 1.00 87.12 88 VAL A CA 1
ATOM 712 C C . VAL A 1 88 ? 7.072 -10.376 -5.526 1.00 87.12 88 VAL A C 1
ATOM 714 O O . VAL A 1 88 ? 8.281 -10.543 -5.689 1.00 87.12 88 VAL A O 1
ATOM 717 N N . GLY A 1 89 ? 6.331 -11.281 -4.880 1.00 86.19 89 GLY A N 1
ATOM 718 C CA . GLY A 1 89 ? 6.887 -12.530 -4.357 1.00 86.19 89 GLY A CA 1
ATOM 719 C C . GLY A 1 89 ? 7.811 -12.345 -3.147 1.00 86.19 89 GLY A C 1
ATOM 720 O O . GLY A 1 89 ? 8.915 -12.891 -3.108 1.00 86.19 89 GLY A O 1
ATOM 721 N N . HIS A 1 90 ? 7.364 -11.595 -2.134 1.00 86.75 90 HIS A N 1
ATOM 722 C CA . HIS A 1 90 ? 8.109 -11.385 -0.886 1.00 86.75 90 HIS A CA 1
ATOM 723 C C . HIS A 1 90 ? 8.569 -12.704 -0.229 1.00 86.75 90 HIS A C 1
ATOM 725 O O . HIS A 1 90 ? 7.905 -13.736 -0.331 1.00 86.75 90 HIS A O 1
ATOM 731 N N . SER A 1 91 ? 9.700 -12.692 0.484 1.00 88.75 91 SER A N 1
ATOM 732 C CA . SER A 1 91 ? 10.208 -13.880 1.191 1.00 88.75 91 SER A CA 1
ATOM 733 C C . SER A 1 91 ? 9.371 -14.223 2.435 1.00 88.75 91 SER A C 1
ATOM 735 O O . SER A 1 91 ? 8.599 -13.405 2.940 1.00 88.75 91 SER A O 1
ATOM 737 N N . SER A 1 92 ? 9.530 -15.433 2.982 1.00 87.25 92 SER A N 1
ATOM 738 C CA . SER A 1 92 ? 8.871 -15.829 4.239 1.00 87.25 92 SER A CA 1
ATOM 739 C C . SER A 1 92 ? 9.299 -14.959 5.424 1.00 87.25 92 SER A C 1
ATOM 741 O O . SER A 1 92 ? 8.479 -14.640 6.278 1.00 87.25 92 SER A O 1
ATOM 743 N N . THR A 1 93 ? 10.561 -14.525 5.456 1.00 85.69 93 THR A N 1
ATOM 744 C CA . THR A 1 93 ? 11.073 -13.602 6.478 1.00 85.69 93 THR A CA 1
ATOM 745 C C . THR A 1 93 ? 10.411 -12.230 6.374 1.00 85.69 93 THR A C 1
ATOM 747 O O . THR A 1 93 ? 10.048 -11.657 7.394 1.00 85.69 93 THR A O 1
ATOM 750 N N . ALA A 1 94 ? 10.195 -11.719 5.158 1.00 85.19 94 ALA A N 1
ATOM 751 C CA . ALA A 1 94 ? 9.483 -10.457 4.959 1.00 85.19 94 ALA A CA 1
ATOM 752 C C . ALA A 1 94 ? 8.031 -10.535 5.453 1.00 85.19 94 ALA A C 1
ATOM 754 O O . ALA A 1 94 ? 7.556 -9.614 6.111 1.00 85.19 94 ALA A O 1
ATOM 755 N N . ARG A 1 95 ? 7.353 -11.668 5.215 1.00 87.06 95 ARG A N 1
ATOM 756 C CA . ARG A 1 95 ? 6.015 -11.919 5.772 1.00 87.06 95 ARG A CA 1
ATOM 757 C C . ARG A 1 95 ? 6.023 -11.956 7.302 1.00 87.06 95 ARG A C 1
ATOM 759 O O . ARG A 1 95 ? 5.157 -11.349 7.910 1.00 87.06 95 ARG A O 1
ATOM 766 N N . ALA A 1 96 ? 7.026 -12.583 7.916 1.00 88.00 96 ALA A N 1
ATOM 767 C CA . ALA A 1 96 ? 7.149 -12.613 9.374 1.00 88.00 96 ALA A CA 1
ATOM 768 C C . ALA A 1 96 ? 7.382 -11.216 9.982 1.00 88.00 96 ALA A C 1
ATOM 770 O O . ALA A 1 96 ? 6.815 -10.904 11.021 1.00 88.00 96 ALA A O 1
ATOM 771 N N . MET A 1 97 ? 8.161 -10.346 9.325 1.00 86.75 97 MET A N 1
ATOM 772 C CA . MET A 1 97 ? 8.328 -8.953 9.777 1.00 86.75 97 MET A CA 1
ATOM 773 C C . MET A 1 97 ? 7.017 -8.157 9.706 1.00 86.75 97 MET A C 1
ATOM 775 O O . MET A 1 97 ? 6.786 -7.261 10.513 1.00 86.75 97 MET A O 1
ATOM 779 N N . MET A 1 98 ? 6.134 -8.496 8.765 1.00 87.56 98 MET A N 1
ATOM 780 C CA . MET A 1 98 ? 4.824 -7.860 8.637 1.00 87.56 98 MET A CA 1
ATOM 781 C C . MET A 1 98 ? 3.925 -8.121 9.851 1.00 87.56 98 MET A C 1
ATOM 783 O O . MET A 1 98 ? 3.150 -7.246 10.234 1.00 87.56 98 MET A O 1
ATOM 787 N N . ASP A 1 99 ? 4.060 -9.285 10.492 1.00 87.00 99 ASP A N 1
ATOM 788 C CA . ASP A 1 99 ? 3.279 -9.636 11.681 1.00 87.00 99 ASP A CA 1
ATOM 789 C C . ASP A 1 99 ? 3.548 -8.679 12.856 1.00 87.00 99 ASP A C 1
ATOM 791 O O . ASP A 1 99 ? 2.648 -8.415 13.651 1.00 87.00 99 ASP A O 1
ATOM 795 N N . GLU A 1 100 ? 4.747 -8.090 12.943 1.00 88.00 100 GLU A N 1
ATOM 796 C CA . GLU A 1 100 ? 5.080 -7.078 13.959 1.00 88.00 100 GLU A CA 1
ATOM 797 C C . GLU A 1 100 ? 4.380 -5.732 13.710 1.00 88.00 100 GLU A C 1
ATOM 799 O O . GLU A 1 100 ? 4.150 -4.959 14.642 1.00 88.00 100 GLU A O 1
ATOM 804 N N . MET A 1 101 ? 4.017 -5.455 12.456 1.00 89.44 101 MET A N 1
ATOM 805 C CA . MET A 1 101 ? 3.332 -4.233 12.021 1.00 89.44 101 MET A CA 1
ATOM 806 C C . MET A 1 101 ? 1.806 -4.382 11.998 1.00 89.44 101 MET A C 1
ATOM 808 O O . MET A 1 101 ? 1.097 -3.463 11.584 1.00 89.44 101 MET A O 1
ATOM 812 N N . TYR A 1 102 ? 1.287 -5.531 12.429 1.00 91.06 102 TYR A N 1
ATOM 813 C CA . TYR A 1 102 ? -0.139 -5.825 12.436 1.00 91.06 102 TYR A CA 1
ATOM 814 C C . TYR A 1 102 ? -0.907 -4.931 13.420 1.00 91.06 102 TYR A C 1
ATOM 816 O O . TYR A 1 102 ? -0.594 -4.858 14.610 1.00 91.06 102 TYR A O 1
ATOM 824 N N . VAL A 1 103 ? -1.963 -4.284 12.925 1.00 90.06 103 VAL A N 1
ATOM 825 C CA . VAL A 1 103 ? -2.840 -3.406 13.717 1.00 90.06 103 VAL A CA 1
ATOM 826 C C . VAL A 1 103 ? -4.182 -4.076 13.996 1.00 90.06 103 VAL A C 1
ATOM 828 O O . VAL A 1 103 ? -4.718 -3.970 15.103 1.00 90.06 103 VAL A O 1
ATOM 831 N N . GLY A 1 104 ? -4.742 -4.759 12.998 1.00 89.00 104 GLY A N 1
ATOM 832 C CA . GLY A 1 104 ? -6.096 -5.287 13.066 1.00 89.00 104 GLY A CA 1
ATOM 833 C C . GLY A 1 104 ? -6.530 -6.000 11.794 1.00 89.00 104 GLY A C 1
ATOM 834 O O . GLY A 1 104 ? -5.763 -6.147 10.845 1.00 89.00 104 GLY A O 1
ATOM 835 N N . ASP A 1 105 ? -7.780 -6.443 11.785 1.00 89.06 105 ASP A N 1
ATOM 836 C CA . ASP A 1 105 ? -8.404 -7.043 10.608 1.00 89.06 105 ASP A CA 1
ATOM 837 C C . ASP A 1 105 ? -9.277 -5.977 9.916 1.00 89.06 105 ASP A C 1
ATOM 839 O O . ASP A 1 105 ? -9.743 -5.034 10.559 1.00 89.06 105 ASP A O 1
ATOM 843 N N . ILE A 1 106 ? -9.492 -6.088 8.605 1.00 86.25 106 ILE A N 1
ATOM 844 C CA . ILE A 1 106 ? -10.418 -5.196 7.887 1.00 86.25 106 ILE A CA 1
ATOM 845 C C . ILE A 1 106 ? -11.800 -5.845 7.768 1.00 86.25 106 ILE A C 1
ATOM 847 O O . ILE A 1 106 ? -11.920 -7.060 7.593 1.00 86.25 106 ILE A O 1
ATOM 851 N N . ASP A 1 107 ? -12.861 -5.042 7.847 1.00 81.94 107 ASP A N 1
ATOM 852 C CA . ASP A 1 107 ? -14.214 -5.503 7.567 1.00 81.94 107 ASP A CA 1
ATOM 853 C C . ASP A 1 107 ? -14.348 -5.812 6.072 1.00 81.94 107 ASP A C 1
ATOM 855 O O . ASP A 1 107 ? -14.490 -4.919 5.229 1.00 81.94 107 ASP A O 1
ATOM 859 N N . THR A 1 108 ? -14.327 -7.106 5.756 1.00 67.19 108 THR A N 1
ATOM 860 C CA . THR A 1 108 ? -14.511 -7.650 4.403 1.00 67.19 108 THR A CA 1
ATOM 861 C C . THR A 1 108 ? -15.807 -7.197 3.720 1.00 67.19 108 THR A C 1
ATOM 863 O O . THR A 1 108 ? -15.881 -7.255 2.496 1.00 67.19 108 THR A O 1
ATOM 866 N N . GLY A 1 109 ? -16.807 -6.706 4.467 1.00 63.62 109 GLY A N 1
ATOM 867 C CA . GLY A 1 109 ? -18.025 -6.108 3.910 1.00 63.62 109 GLY A CA 1
ATOM 868 C C . GLY A 1 109 ? -17.843 -4.687 3.359 1.00 63.62 109 GLY A C 1
ATOM 869 O O . GLY A 1 109 ? -18.675 -4.224 2.579 1.00 63.62 109 GLY A O 1
ATOM 870 N N . THR A 1 110 ? -16.762 -3.997 3.738 1.00 62.78 110 THR A N 1
ATOM 871 C CA . THR A 1 110 ? -16.450 -2.620 3.304 1.00 62.78 110 THR A CA 1
ATOM 872 C C . THR A 1 110 ? -15.415 -2.549 2.191 1.00 62.78 110 THR A C 1
ATOM 874 O O . THR A 1 110 ? -15.305 -1.524 1.516 1.00 62.78 110 THR A O 1
ATOM 877 N N . ILE A 1 111 ? -14.677 -3.636 1.965 1.00 61.34 111 ILE A N 1
ATOM 878 C CA . ILE A 1 111 ? -13.826 -3.770 0.788 1.00 61.34 111 ILE A CA 1
ATOM 879 C C . ILE A 1 111 ? -14.783 -3.903 -0.400 1.00 61.34 111 ILE A C 1
ATOM 881 O O . ILE A 1 111 ? -15.586 -4.841 -0.408 1.00 61.34 111 ILE A O 1
ATOM 885 N N . PRO A 1 112 ? -14.766 -2.989 -1.390 1.00 59.69 112 PRO A N 1
ATOM 886 C CA . PRO A 1 112 ? -15.601 -3.150 -2.567 1.00 59.69 112 PRO A CA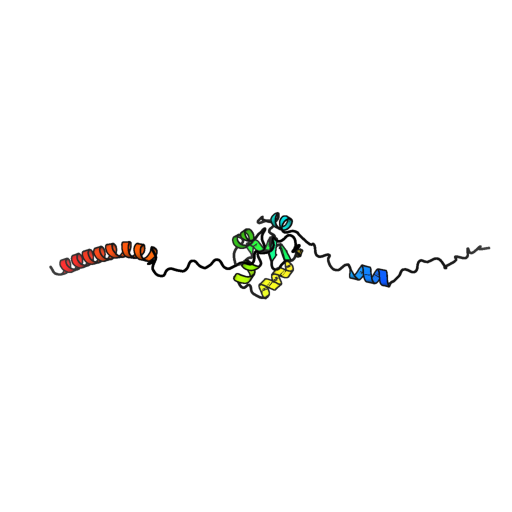 1
ATOM 887 C C . PRO A 1 112 ? -15.247 -4.505 -3.166 1.00 59.69 112 PRO A C 1
ATOM 889 O O . PRO A 1 112 ? -14.101 -4.709 -3.565 1.00 59.69 112 PRO A O 1
ATOM 892 N N . ALA A 1 113 ? -16.212 -5.435 -3.138 1.00 54.03 113 ALA A N 1
ATOM 893 C CA . ALA A 1 113 ? -16.029 -6.804 -3.588 1.00 54.03 113 ALA A CA 1
ATOM 894 C C . ALA A 1 113 ? -15.250 -6.762 -4.896 1.00 54.03 113 ALA A C 1
ATOM 896 O O . ALA A 1 113 ? -15.730 -6.172 -5.872 1.00 54.03 113 ALA A O 1
ATOM 897 N N . LYS A 1 114 ? -14.022 -7.301 -4.859 1.00 52.12 114 LYS A N 1
ATOM 898 C CA . LYS A 1 114 ? -13.123 -7.394 -6.003 1.00 52.12 114 LYS A CA 1
ATOM 899 C C . LYS A 1 114 ? -13.991 -7.856 -7.160 1.00 52.12 114 LYS A C 1
ATOM 901 O O . LYS A 1 114 ? -14.479 -8.986 -7.149 1.00 52.12 114 LYS A O 1
ATOM 906 N N . LYS A 1 115 ? -14.272 -6.963 -8.117 1.00 42.56 115 LYS A N 1
ATOM 907 C CA . LYS A 1 115 ? -14.838 -7.410 -9.385 1.00 42.56 115 LYS A CA 1
ATOM 908 C C . LYS A 1 115 ? -13.873 -8.485 -9.833 1.00 42.56 115 LYS A C 1
ATOM 910 O O . LYS A 1 115 ? -12.682 -8.194 -9.920 1.00 42.56 115 LYS A O 1
ATOM 915 N N . GLU A 1 116 ? -14.378 -9.703 -10.007 1.00 43.06 116 GLU A N 1
ATOM 916 C CA . GLU A 1 116 ? -13.636 -10.803 -10.604 1.00 43.06 116 GLU A CA 1
ATOM 917 C C . GLU A 1 116 ? -12.824 -10.204 -11.746 1.00 43.06 116 GLU A C 1
ATOM 919 O O . GLU A 1 116 ? -13.386 -9.689 -12.720 1.00 43.06 116 GLU A O 1
ATOM 924 N N . TYR A 1 117 ? -11.510 -10.136 -11.550 1.00 43.50 117 TYR A N 1
ATOM 925 C CA . TYR A 1 117 ? -10.617 -9.592 -12.546 1.00 43.50 117 TYR A CA 1
ATOM 926 C C . TYR A 1 117 ? -10.652 -10.597 -13.686 1.00 43.50 117 TYR A C 1
ATOM 928 O O . TYR A 1 117 ? -9.939 -11.597 -13.685 1.00 43.50 117 TYR A O 1
ATOM 936 N N . LYS A 1 118 ? -11.545 -10.365 -14.650 1.00 43.19 118 LYS A N 1
ATOM 937 C CA . LYS A 1 118 ? -11.347 -10.894 -15.987 1.00 43.19 118 LYS A CA 1
ATOM 938 C C . LYS A 1 118 ? -10.063 -10.222 -16.441 1.00 43.19 118 LYS A C 1
ATOM 940 O O . LYS A 1 118 ? -10.085 -8.990 -16.541 1.00 43.19 118 LYS A O 1
ATOM 945 N N . PRO A 1 119 ? -8.963 -10.967 -16.652 1.00 51.28 119 PRO A N 1
ATOM 946 C CA . PRO A 1 119 ? -7.764 -10.357 -17.182 1.00 51.28 119 PRO A CA 1
ATOM 947 C C . PRO A 1 119 ? -8.187 -9.534 -18.399 1.00 51.28 119 PRO A C 1
ATOM 949 O O . PRO A 1 119 ? -8.977 -10.040 -19.210 1.00 51.28 119 PRO A O 1
ATOM 952 N N . PRO A 1 120 ? -7.781 -8.254 -18.500 1.00 43.03 120 PRO A N 1
ATOM 953 C CA . PRO A 1 120 ? -7.998 -7.504 -19.715 1.00 43.03 120 PRO A CA 1
ATOM 954 C C . PRO A 1 120 ? -7.469 -8.408 -20.815 1.00 43.03 120 PRO A C 1
ATOM 956 O O . PRO A 1 120 ? -6.353 -8.922 -20.693 1.00 43.03 120 PRO A O 1
ATOM 959 N N . GLN A 1 121 ? -8.305 -8.696 -21.819 1.00 46.22 121 GLN A N 1
ATOM 960 C CA . GLN A 1 121 ? -7.830 -9.350 -23.029 1.00 46.22 121 GLN A CA 1
ATOM 961 C C . GLN A 1 121 ? -6.571 -8.588 -23.397 1.00 46.22 121 GLN A C 1
ATOM 963 O O . GLN A 1 121 ? -6.651 -7.386 -23.674 1.00 46.22 121 GLN A O 1
ATOM 968 N N . GLN A 1 122 ? -5.415 -9.248 -23.264 1.00 42.28 122 GLN A N 1
ATOM 969 C CA . GLN A 1 122 ? -4.166 -8.638 -23.675 1.00 42.28 122 GLN A CA 1
ATOM 970 C C . GLN A 1 122 ? -4.443 -8.126 -25.079 1.00 42.28 122 GLN A C 1
ATOM 972 O O . GLN A 1 122 ? -5.062 -8.877 -25.846 1.00 42.28 122 GLN A O 1
ATOM 977 N N . PRO A 1 123 ? -4.127 -6.859 -25.405 1.00 38.41 123 PRO A N 1
ATOM 978 C CA . PRO A 1 123 ? -4.316 -6.404 -26.765 1.00 38.41 123 PRO A CA 1
ATOM 979 C C . PRO A 1 123 ? -3.635 -7.460 -27.616 1.00 38.41 123 PRO A C 1
ATOM 981 O O . PRO A 1 123 ? -2.448 -7.716 -27.409 1.00 38.41 123 PRO A O 1
ATOM 984 N N . HIS A 1 124 ? -4.416 -8.158 -28.449 1.00 43.09 124 HIS A N 1
ATOM 985 C CA . HIS A 1 124 ? -3.878 -9.120 -29.391 1.00 43.09 124 HIS A CA 1
ATOM 986 C C . HIS A 1 124 ? -2.702 -8.403 -30.036 1.00 43.09 124 HIS A C 1
ATOM 988 O O . HIS A 1 124 ? -2.888 -7.369 -30.688 1.00 43.09 124 HIS A O 1
ATOM 994 N N . TYR A 1 125 ? -1.491 -8.859 -29.714 1.00 42.59 125 TYR A N 1
ATOM 995 C CA . TYR A 1 125 ? -0.282 -8.247 -30.217 1.00 42.59 125 TYR A CA 1
ATOM 996 C C . TYR A 1 125 ? -0.258 -8.614 -31.691 1.00 42.59 125 TYR A C 1
ATOM 998 O O . TYR A 1 125 ? 0.193 -9.689 -32.078 1.00 42.59 125 TYR A O 1
ATOM 1006 N N . ASN A 1 126 ? -0.872 -7.756 -32.498 1.00 52.47 126 ASN A N 1
ATOM 1007 C CA . ASN A 1 126 ? -0.780 -7.793 -33.940 1.00 52.47 126 ASN A CA 1
ATOM 1008 C C . ASN A 1 126 ? 0.715 -7.645 -34.250 1.00 52.47 126 ASN A C 1
ATOM 1010 O O . ASN A 1 126 ? 1.308 -6.587 -34.014 1.00 52.47 126 ASN A O 1
ATOM 1014 N N . GLN A 1 127 ? 1.336 -8.756 -34.661 1.00 53.28 127 GLN A N 1
ATOM 1015 C CA . GLN A 1 127 ? 2.773 -8.901 -34.929 1.00 53.28 127 GLN A CA 1
ATOM 1016 C C . GLN A 1 127 ? 3.265 -8.054 -36.118 1.00 53.28 127 GLN A C 1
ATOM 1018 O O . GLN A 1 127 ? 4.409 -8.163 -36.543 1.00 53.28 127 GLN A O 1
ATOM 1023 N N . ASP A 1 128 ? 2.414 -7.197 -36.654 1.00 52.25 128 ASP A N 1
ATOM 1024 C CA . ASP A 1 128 ? 2.612 -6.377 -37.838 1.00 52.25 128 ASP A CA 1
ATOM 1025 C C . ASP A 1 128 ? 3.029 -4.932 -37.521 1.00 52.25 128 ASP A C 1
ATOM 1027 O O . ASP A 1 128 ? 3.326 -4.158 -38.430 1.00 52.25 128 ASP A O 1
ATOM 1031 N N . LYS A 1 129 ? 3.186 -4.565 -36.243 1.00 51.53 129 LYS A N 1
ATOM 1032 C CA . LYS A 1 129 ? 3.886 -3.324 -35.888 1.00 51.53 129 LYS A CA 1
ATOM 1033 C C . LYS A 1 129 ? 5.370 -3.610 -35.729 1.00 51.53 129 LYS A C 1
ATOM 1035 O O . LYS A 1 129 ? 5.834 -3.909 -34.632 1.00 51.53 129 LYS A O 1
ATOM 1040 N N . THR A 1 130 ? 6.131 -3.455 -36.814 1.00 61.69 130 THR A N 1
ATOM 1041 C CA . THR A 1 130 ? 7.559 -3.125 -36.700 1.00 61.69 130 THR A CA 1
ATOM 1042 C C . THR A 1 130 ? 7.674 -2.033 -35.638 1.00 61.69 130 THR A C 1
ATOM 1044 O O . THR A 1 130 ? 7.071 -0.972 -35.830 1.00 61.69 130 THR A O 1
ATOM 1047 N N . PRO A 1 131 ? 8.327 -2.278 -34.488 1.00 67.62 131 PRO A N 1
ATOM 1048 C CA . PRO A 1 131 ? 8.283 -1.331 -33.391 1.00 67.62 131 PRO A CA 1
ATOM 1049 C C . PRO A 1 131 ? 8.846 -0.012 -33.910 1.00 67.62 131 PRO A C 1
ATOM 1051 O O . PRO A 1 131 ? 9.962 0.027 -34.419 1.00 67.62 131 PRO A O 1
ATOM 1054 N N . GLU A 1 132 ? 8.063 1.060 -33.807 1.00 65.44 132 GLU A N 1
ATOM 1055 C CA . GLU A 1 132 ? 8.423 2.441 -34.178 1.00 65.44 132 GLU A CA 1
ATOM 1056 C C . GLU A 1 132 ? 9.823 2.837 -33.671 1.00 65.44 132 GLU A C 1
ATOM 1058 O O . GLU A 1 132 ? 10.522 3.651 -34.269 1.00 65.44 132 GLU A O 1
ATOM 1063 N N . PHE A 1 133 ? 10.268 2.198 -32.587 1.00 71.00 133 PHE A N 1
ATOM 1064 C CA . PHE A 1 133 ? 11.630 2.250 -32.075 1.00 71.00 133 PHE A CA 1
ATOM 1065 C C . PHE A 1 133 ? 12.699 1.809 -33.095 1.00 71.00 133 PHE A C 1
ATOM 1067 O O . PHE A 1 133 ? 13.673 2.528 -33.279 1.00 71.00 133 PHE A O 1
ATOM 1074 N N . ILE A 1 134 ? 12.522 0.686 -33.802 1.00 74.50 134 ILE A N 1
ATOM 1075 C CA . ILE A 1 134 ? 13.453 0.212 -34.842 1.00 74.50 134 ILE A CA 1
ATOM 1076 C C . ILE A 1 134 ? 13.468 1.174 -36.030 1.00 74.50 134 ILE A C 1
ATOM 1078 O O . ILE A 1 134 ? 14.544 1.483 -36.535 1.00 74.50 134 ILE A O 1
ATOM 1082 N N . ILE A 1 135 ? 12.309 1.699 -36.443 1.00 75.12 135 ILE A N 1
ATOM 1083 C CA . ILE A 1 135 ? 12.233 2.687 -37.532 1.00 75.12 135 ILE A CA 1
ATOM 1084 C C . ILE A 1 135 ? 13.005 3.955 -37.143 1.00 75.12 135 ILE A C 1
ATOM 1086 O O . ILE A 1 135 ? 13.828 4.439 -37.921 1.00 75.12 135 ILE A O 1
ATOM 1090 N N . LYS A 1 136 ? 12.834 4.443 -35.907 1.00 74.88 136 LYS A N 1
ATOM 1091 C CA . LYS A 1 136 ? 13.600 5.585 -35.389 1.00 74.88 136 LYS A CA 1
ATOM 1092 C C . LYS A 1 136 ? 15.097 5.291 -35.293 1.00 74.88 136 LYS A C 1
ATOM 1094 O O . LYS A 1 136 ? 15.895 6.116 -35.722 1.00 74.88 136 LYS A O 1
ATOM 1099 N N . VAL A 1 137 ? 15.497 4.126 -34.785 1.00 82.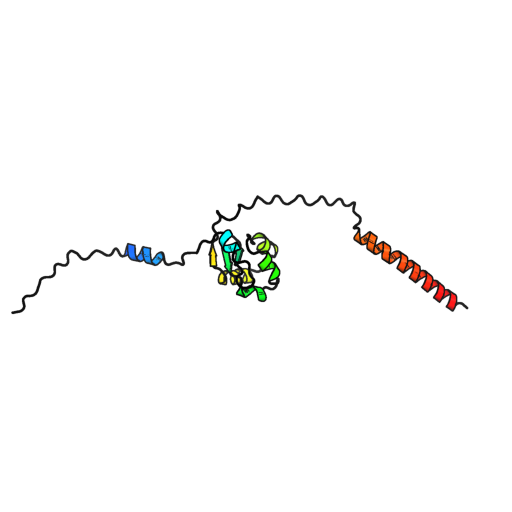00 137 VAL A N 1
ATOM 1100 C CA . VAL A 1 137 ? 16.915 3.743 -34.67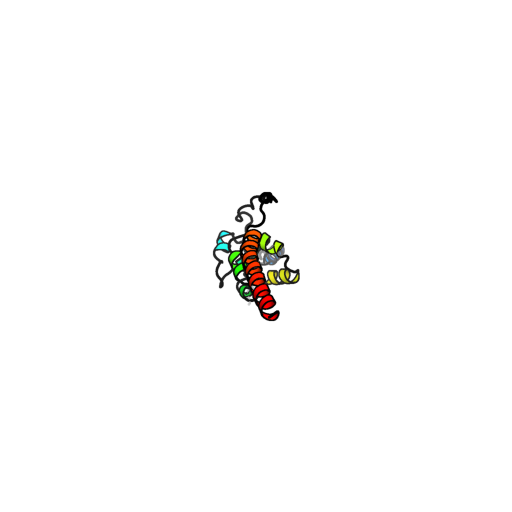1 1.00 82.00 137 VAL A CA 1
ATOM 1101 C C . VAL A 1 137 ? 17.572 3.632 -36.053 1.00 82.00 137 VAL A C 1
ATOM 1103 O O . VAL A 1 137 ? 18.652 4.185 -36.266 1.00 82.00 137 VAL A O 1
ATOM 1106 N N . LEU A 1 138 ? 16.908 2.996 -37.022 1.00 81.69 138 LEU A N 1
ATOM 1107 C CA . LEU A 1 138 ? 17.407 2.878 -38.395 1.00 81.69 138 LEU A CA 1
ATOM 1108 C C . LEU A 1 138 ? 17.524 4.243 -39.091 1.00 81.69 138 LEU A C 1
ATOM 1110 O O . LEU A 1 138 ? 18.510 4.479 -39.790 1.00 81.69 138 LEU A O 1
ATOM 1114 N N . GLN A 1 139 ? 16.584 5.164 -38.855 1.00 82.56 139 GLN A N 1
ATOM 1115 C CA . GLN A 1 139 ? 16.621 6.515 -39.426 1.00 82.56 139 GLN A CA 1
ATOM 1116 C C . GLN A 1 139 ? 17.842 7.329 -38.966 1.00 82.56 139 GLN A C 1
ATOM 1118 O O . GLN A 1 139 ? 18.342 8.146 -39.737 1.00 82.56 139 GLN A O 1
ATOM 1123 N N . PHE A 1 140 ? 18.355 7.104 -37.752 1.00 88.75 140 PHE A N 1
ATOM 1124 C CA . PHE A 1 140 ? 19.590 7.751 -37.289 1.00 88.75 140 PHE A CA 1
ATOM 1125 C C . PHE A 1 140 ? 20.860 7.019 -37.739 1.00 88.75 140 PHE A C 1
ATOM 1127 O O . PHE A 1 140 ? 21.871 7.665 -38.015 1.00 88.75 140 PHE A O 1
ATOM 1134 N N . LEU A 1 141 ? 20.826 5.689 -37.855 1.00 88.31 141 LEU A N 1
ATOM 1135 C CA . LEU A 1 141 ? 22.007 4.903 -38.221 1.00 88.31 141 LEU A CA 1
ATOM 1136 C C . LEU A 1 141 ? 22.384 5.029 -39.701 1.00 88.31 141 LEU A C 1
ATOM 1138 O O . LEU A 1 141 ? 23.570 5.123 -40.008 1.00 88.31 141 LEU A O 1
ATOM 1142 N N . VAL A 1 142 ? 21.414 5.070 -40.620 1.00 89.62 142 VAL A N 1
ATOM 1143 C CA . VAL A 1 142 ? 21.697 5.113 -42.068 1.00 89.62 142 VAL A CA 1
ATOM 1144 C C . VAL A 1 142 ? 22.472 6.379 -42.484 1.00 89.62 142 VAL A C 1
ATOM 1146 O O . VAL A 1 142 ? 23.507 6.236 -43.141 1.00 89.62 142 VAL A O 1
ATOM 1149 N N . PRO A 1 143 ? 22.084 7.605 -42.074 1.00 88.56 143 PRO A N 1
ATOM 1150 C CA . PRO A 1 143 ? 22.859 8.810 -42.373 1.00 88.56 143 PRO A CA 1
ATOM 1151 C C . PRO A 1 143 ? 24.261 8.796 -41.750 1.00 88.56 143 PRO A C 1
ATOM 1153 O O . PRO A 1 143 ? 25.213 9.238 -42.392 1.00 88.56 143 PRO A O 1
ATOM 1156 N N . LEU A 1 144 ? 24.414 8.255 -40.534 1.00 89.50 144 LEU A N 1
ATOM 1157 C CA . LEU A 1 144 ? 25.719 8.129 -39.873 1.00 89.50 144 LEU A CA 1
ATOM 1158 C C . LEU A 1 144 ? 26.648 7.155 -40.606 1.00 89.50 144 LEU A C 1
ATOM 1160 O O . LEU A 1 144 ? 27.841 7.426 -40.734 1.00 89.50 144 LEU A O 1
ATOM 1164 N N . LEU A 1 145 ? 26.107 6.056 -41.131 1.00 91.12 145 LEU A N 1
ATOM 1165 C CA . LEU A 1 145 ? 26.870 5.068 -41.892 1.00 91.12 145 LEU A CA 1
ATOM 1166 C C . LEU A 1 145 ? 27.326 5.638 -43.243 1.00 91.12 145 LEU A C 1
ATOM 1168 O O . LEU A 1 145 ? 28.492 5.495 -43.608 1.00 91.12 145 LEU A O 1
ATOM 1172 N N . ILE A 1 146 ? 26.443 6.351 -43.951 1.00 91.75 146 ILE A N 1
ATOM 1173 C CA . ILE A 1 146 ? 26.775 7.033 -45.214 1.00 91.75 146 ILE A CA 1
ATOM 1174 C C . ILE A 1 146 ? 27.838 8.112 -44.980 1.00 91.75 146 ILE A C 1
ATOM 1176 O O . ILE A 1 146 ? 28.809 8.192 -45.734 1.00 91.75 146 ILE A O 1
ATOM 1180 N N . LEU A 1 147 ? 27.697 8.910 -43.917 1.00 88.81 147 LEU A N 1
ATOM 1181 C CA . LEU A 1 147 ? 28.682 9.927 -43.554 1.00 88.81 147 LEU A CA 1
ATOM 1182 C C . LEU A 1 147 ? 30.037 9.294 -43.206 1.00 88.81 147 LEU A C 1
ATOM 1184 O O . LEU A 1 147 ? 31.071 9.755 -43.686 1.00 88.81 147 LEU A O 1
ATOM 1188 N N . GLY A 1 148 ? 30.035 8.209 -42.427 1.00 90.00 148 GLY A N 1
ATOM 1189 C CA . GLY A 1 148 ? 31.240 7.456 -42.082 1.00 90.00 148 GLY A CA 1
ATOM 1190 C C . GLY A 1 148 ? 31.948 6.878 -43.309 1.00 90.00 148 GLY A C 1
ATOM 1191 O O . GLY A 1 148 ? 33.163 7.025 -43.440 1.00 90.00 148 GLY A O 1
ATOM 1192 N N . LEU A 1 149 ? 31.199 6.292 -44.248 1.00 92.19 149 LEU A N 1
ATOM 1193 C CA . LEU A 1 149 ? 31.742 5.775 -45.507 1.00 92.19 149 LEU A CA 1
ATOM 1194 C C . LEU A 1 149 ? 32.307 6.890 -46.392 1.00 92.19 149 LEU A C 1
ATOM 1196 O O . LEU A 1 149 ? 33.414 6.747 -46.905 1.00 92.19 149 LEU A O 1
ATOM 1200 N N . ALA A 1 150 ? 31.606 8.017 -46.536 1.00 89.75 150 ALA A N 1
ATOM 1201 C CA . ALA A 1 150 ? 32.084 9.152 -47.326 1.00 89.75 150 ALA A CA 1
ATOM 1202 C C . ALA A 1 150 ? 33.391 9.736 -46.762 1.00 89.75 150 ALA A C 1
ATOM 1204 O O . ALA A 1 150 ? 34.334 10.005 -47.510 1.00 89.75 150 ALA A O 1
ATOM 1205 N N . VAL A 1 151 ? 33.481 9.882 -45.435 1.00 90.12 151 VAL A N 1
ATOM 1206 C CA . VAL A 1 151 ? 34.710 10.312 -44.752 1.00 90.12 151 VAL A CA 1
ATOM 1207 C C . VAL A 1 151 ? 35.817 9.272 -44.932 1.00 90.12 151 VAL A C 1
ATOM 1209 O O . VAL A 1 151 ? 36.935 9.637 -45.290 1.00 90.12 151 VAL A O 1
ATOM 1212 N N . GLY A 1 152 ? 35.514 7.985 -44.753 1.00 89.38 152 GLY A N 1
ATOM 1213 C CA . GLY A 1 152 ? 36.469 6.889 -44.924 1.00 89.38 152 GLY A CA 1
ATOM 1214 C C . GLY A 1 152 ? 37.059 6.824 -46.333 1.00 89.38 152 GLY A C 1
ATOM 1215 O O . GLY A 1 152 ? 38.278 6.768 -46.480 1.00 89.38 152 GLY A O 1
ATOM 1216 N N . VAL A 1 153 ? 36.219 6.924 -47.368 1.00 88.50 153 VAL A N 1
ATOM 1217 C CA . VAL A 1 153 ? 36.662 6.981 -48.770 1.00 88.50 153 VAL A CA 1
ATOM 1218 C C . VAL A 1 153 ? 37.532 8.212 -49.003 1.00 88.50 153 VAL A C 1
ATOM 1220 O O . VAL A 1 153 ? 38.618 8.069 -49.550 1.00 88.50 153 VAL A O 1
ATOM 1223 N N . ARG A 1 154 ? 37.132 9.396 -48.516 1.00 83.88 154 ARG A N 1
ATOM 1224 C CA . ARG A 1 154 ? 37.940 10.622 -48.643 1.00 83.88 154 ARG A CA 1
ATOM 1225 C C . ARG A 1 154 ? 39.324 10.477 -48.002 1.00 83.88 154 ARG A C 1
ATOM 1227 O O . ARG A 1 154 ? 40.308 10.972 -48.546 1.00 83.88 154 ARG A O 1
ATOM 1234 N N . PHE A 1 155 ? 39.415 9.832 -46.840 1.00 87.62 155 PHE A N 1
ATOM 1235 C CA . PHE A 1 155 ? 40.697 9.569 -46.182 1.00 87.62 155 PHE A CA 1
ATOM 1236 C C . PHE A 1 155 ? 41.529 8.520 -46.926 1.00 87.62 155 PHE A C 1
ATOM 1238 O O . PHE A 1 155 ? 42.748 8.662 -47.003 1.00 87.62 155 PHE A O 1
ATOM 1245 N N . TYR A 1 156 ? 40.890 7.498 -47.494 1.00 85.56 156 TYR A N 1
ATOM 1246 C CA . TYR A 1 156 ? 41.567 6.453 -48.254 1.00 85.56 156 TYR A CA 1
ATOM 1247 C C . TYR A 1 156 ? 42.118 6.972 -49.589 1.00 85.56 156 TYR A C 1
ATOM 1249 O O . TYR A 1 156 ? 43.286 6.746 -49.888 1.00 85.56 156 TYR A O 1
ATOM 1257 N N . THR A 1 157 ? 41.335 7.749 -50.344 1.00 82.69 157 THR A N 1
ATOM 1258 C CA . THR A 1 157 ? 41.773 8.331 -51.624 1.00 82.69 157 THR A CA 1
ATOM 1259 C C . THR A 1 157 ? 42.848 9.401 -51.450 1.00 82.69 157 THR A C 1
ATOM 1261 O O . THR A 1 157 ? 43.666 9.592 -52.338 1.00 82.69 157 THR A O 1
ATOM 1264 N N . LYS A 1 158 ? 42.891 10.086 -50.299 1.00 72.25 158 LYS A N 1
ATOM 1265 C CA . LYS A 1 158 ? 43.950 11.058 -49.977 1.00 72.25 158 LYS A CA 1
ATOM 1266 C C . LYS A 1 158 ? 45.279 10.392 -49.585 1.00 72.25 158 LYS A C 1
ATOM 1268 O O . LYS A 1 158 ? 46.308 11.052 -49.567 1.00 72.25 158 LYS A O 1
ATOM 1273 N N . LYS A 1 159 ? 45.266 9.104 -49.231 1.00 63.66 159 LYS A N 1
ATOM 1274 C CA . LYS A 1 159 ? 46.474 8.342 -48.871 1.00 63.66 159 LYS A CA 1
ATOM 1275 C C . LYS A 1 159 ? 47.152 7.696 -50.091 1.00 63.66 159 LYS A C 1
ATOM 1277 O O . LYS A 1 159 ? 48.270 7.213 -49.964 1.00 63.66 159 LYS A O 1
ATOM 1282 N N . SER A 1 160 ? 46.468 7.644 -51.234 1.00 61.06 160 SER A N 1
ATOM 1283 C CA . SER A 1 160 ? 46.957 7.029 -52.475 1.00 61.06 160 SER A CA 1
ATOM 1284 C C . SER A 1 160 ? 47.592 8.010 -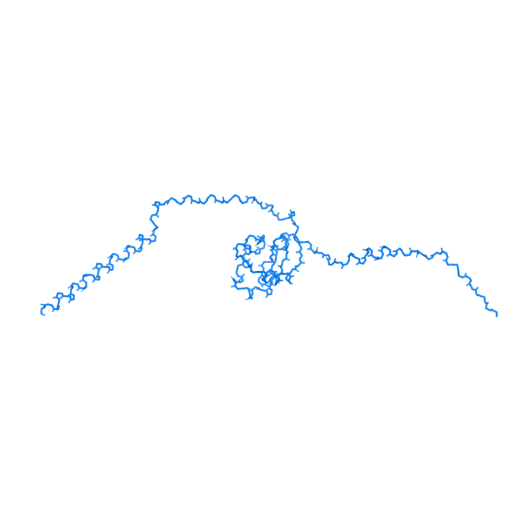53.474 1.00 61.06 160 SER A C 1
ATOM 1286 O O . SER A 1 160 ? 47.937 7.574 -54.569 1.00 61.06 160 SER A O 1
ATOM 1288 N N . GLU A 1 161 ? 47.734 9.292 -53.116 1.00 55.25 161 GLU A N 1
ATOM 1289 C CA . GLU A 1 161 ? 48.575 10.281 -53.821 1.00 55.25 161 GLU A CA 1
ATOM 1290 C C . GLU A 1 161 ? 49.927 10.462 -53.122 1.00 55.25 161 GLU A C 1
ATOM 1292 O O . GLU A 1 161 ? 49.955 10.418 -51.868 1.00 55.25 161 GLU A O 1
#

Organism: Opuntia streptacantha (NCBI:txid393608)

Foldseek 3Di:
DDDDDDDDPPPDPPPPVVVVVVVVVVPPPPFDEAALVRQLVQLDLQGAWAAAPQFIFTCSVCQPVDPVHNVVSSVRTSAHCNVVVVVVPDDPVVVVVRVVRTRGGYDPVRHPPPPPCPPPPPPPPPVPPPDVVVVVVCVVVVVVVVVVVVVVVVVVVVVVD

pLDDT: mean 74.12, std 17.62, range [38.41, 93.0]